Protein AF-A0A925EEG0-F1 (afdb_monomer_lite)

Structure (mmCIF, N/CA/C/O backbone):
data_AF-A0A925EEG0-F1
#
_entry.id   AF-A0A925EEG0-F1
#
loop_
_atom_site.group_PDB
_atom_site.id
_atom_site.type_symbol
_atom_site.label_atom_id
_atom_site.label_alt_id
_atom_site.label_comp_id
_atom_site.label_asym_id
_atom_site.label_entity_id
_atom_site.label_seq_id
_atom_site.pdbx_PDB_ins_code
_atom_site.Cartn_x
_atom_site.Cartn_y
_atom_site.Cartn_z
_atom_site.occupancy
_atom_site.B_iso_or_equiv
_atom_site.auth_seq_id
_atom_site.auth_comp_id
_atom_site.auth_asym_id
_atom_site.auth_atom_id
_atom_site.pdbx_PDB_model_num
ATOM 1 N N . ASP A 1 1 ? 3.278 27.121 8.469 1.00 39.03 1 ASP A N 1
ATOM 2 C CA . ASP A 1 1 ? 2.875 26.161 9.513 1.00 39.03 1 ASP A CA 1
ATOM 3 C C . ASP A 1 1 ? 3.593 24.845 9.322 1.00 39.03 1 ASP A C 1
ATOM 5 O O . ASP A 1 1 ? 3.450 24.209 8.284 1.00 39.03 1 ASP A O 1
ATOM 9 N N . ALA A 1 2 ? 4.485 24.525 10.259 1.00 35.19 2 ALA A N 1
ATOM 10 C CA . ALA A 1 2 ? 5.386 23.386 10.167 1.00 35.19 2 ALA A CA 1
ATOM 11 C C . ALA A 1 2 ? 4.584 22.085 10.029 1.00 35.19 2 ALA A C 1
ATOM 13 O O . ALA A 1 2 ? 3.748 21.767 10.874 1.00 35.19 2 ALA A O 1
ATOM 14 N N . ALA A 1 3 ? 4.830 21.360 8.938 1.00 43.94 3 ALA A N 1
ATOM 15 C CA . ALA A 1 3 ? 4.258 20.053 8.681 1.00 43.94 3 ALA A CA 1
ATOM 16 C C . ALA A 1 3 ? 4.560 19.138 9.873 1.00 43.94 3 ALA A C 1
ATOM 18 O O . ALA A 1 3 ? 5.713 18.785 10.113 1.00 43.94 3 ALA A O 1
ATOM 19 N N . ASN A 1 4 ? 3.522 18.786 10.631 1.00 49.75 4 ASN A N 1
ATOM 20 C CA . ASN A 1 4 ? 3.605 17.768 11.668 1.00 49.75 4 ASN A CA 1
ATOM 21 C C . ASN A 1 4 ? 4.211 16.511 11.014 1.00 49.75 4 ASN A C 1
ATOM 23 O O . ASN A 1 4 ? 3.624 16.034 10.033 1.00 49.75 4 ASN A O 1
ATOM 27 N N . PRO A 1 5 ? 5.389 16.017 11.440 1.00 52.59 5 PRO A N 1
ATOM 28 C CA . PRO A 1 5 ? 6.004 14.871 10.794 1.00 52.59 5 PRO A CA 1
ATOM 29 C C . PRO A 1 5 ? 5.021 13.712 10.911 1.00 52.59 5 PRO A C 1
ATOM 31 O O . PRO A 1 5 ? 4.737 13.247 12.015 1.00 52.59 5 PRO A O 1
ATOM 34 N N . LYS A 1 6 ? 4.447 13.279 9.780 1.00 62.53 6 LYS A N 1
ATOM 35 C CA . LYS A 1 6 ? 3.617 12.075 9.750 1.00 62.53 6 LYS A CA 1
ATOM 36 C C . LYS A 1 6 ? 4.452 10.965 10.355 1.00 62.53 6 LYS A C 1
ATOM 38 O O . LYS A 1 6 ? 5.445 10.551 9.764 1.00 62.53 6 LYS A O 1
ATOM 43 N N . THR A 1 7 ? 4.071 10.523 11.544 1.00 79.62 7 THR A N 1
ATOM 44 C CA . THR A 1 7 ? 4.802 9.462 12.210 1.00 79.62 7 THR A CA 1
ATOM 45 C C . THR A 1 7 ? 4.605 8.193 11.391 1.00 79.62 7 THR A C 1
ATOM 47 O O . THR A 1 7 ? 3.479 7.755 11.135 1.00 79.62 7 THR A O 1
ATOM 50 N N . GLU A 1 8 ? 5.709 7.660 10.890 1.00 87.19 8 GLU A N 1
ATOM 51 C CA . GLU A 1 8 ? 5.759 6.408 10.155 1.00 87.19 8 GLU A CA 1
ATOM 52 C C . GLU A 1 8 ? 6.521 5.409 11.018 1.00 87.19 8 GLU A C 1
ATOM 54 O O . GLU A 1 8 ? 7.686 5.614 11.352 1.00 87.19 8 GLU A O 1
ATOM 59 N N . TYR A 1 9 ? 5.832 4.347 11.419 1.00 94.88 9 TYR A N 1
ATOM 60 C CA . TYR A 1 9 ? 6.408 3.242 12.171 1.00 94.88 9 TYR A CA 1
ATOM 61 C C . TYR A 1 9 ? 6.705 2.082 11.226 1.00 94.88 9 TYR A C 1
ATOM 63 O O . TYR A 1 9 ? 6.033 1.908 10.209 1.00 94.88 9 TYR A O 1
ATOM 71 N N . TYR A 1 10 ? 7.684 1.253 11.576 1.00 95.69 10 TYR A N 1
ATOM 72 C CA . TYR A 1 10 ? 8.005 0.042 10.830 1.00 95.69 10 TYR A CA 1
ATOM 73 C C . TYR A 1 10 ? 8.034 -1.166 11.764 1.00 95.69 10 TYR A C 1
ATOM 75 O O . TYR A 1 10 ? 8.620 -1.100 12.843 1.00 95.69 10 TYR A O 1
ATOM 83 N N . GLY A 1 11 ? 7.423 -2.278 11.355 1.00 93.88 11 GLY A N 1
ATOM 84 C CA . GLY A 1 11 ? 7.400 -3.511 12.142 1.00 93.88 11 GLY A CA 1
ATOM 85 C C . GLY A 1 11 ? 6.953 -4.711 11.316 1.00 93.88 11 GLY A C 1
ATOM 86 O O . GLY A 1 11 ? 6.109 -4.576 10.436 1.00 93.88 11 GLY A O 1
ATOM 87 N N . TYR A 1 12 ? 7.540 -5.884 11.575 1.00 96.88 12 TYR A N 1
ATOM 88 C CA . TYR A 1 12 ? 7.218 -7.143 10.881 1.00 96.88 12 TYR A CA 1
ATOM 89 C C . TYR A 1 12 ? 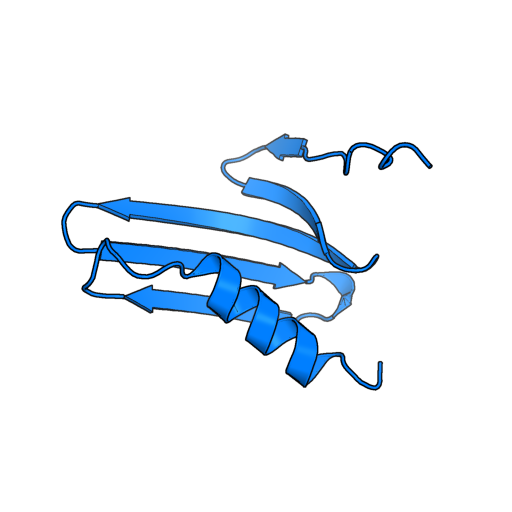7.206 -7.047 9.340 1.00 96.88 12 TYR A C 1
ATOM 91 O O . TYR A 1 12 ? 6.420 -7.721 8.681 1.00 96.88 12 TYR A O 1
ATOM 99 N N . GLY A 1 13 ? 8.056 -6.196 8.752 1.00 96.38 13 GLY A N 1
ATOM 100 C CA . GLY A 1 13 ? 8.108 -6.002 7.297 1.00 96.38 13 GLY A CA 1
ATOM 101 C C . GLY A 1 13 ? 7.052 -5.044 6.732 1.00 96.38 13 GLY A C 1
ATOM 102 O O . GLY A 1 13 ? 6.832 -5.030 5.527 1.00 96.38 13 GLY A O 1
ATOM 103 N N . TRP A 1 14 ? 6.396 -4.247 7.576 1.00 97.81 14 TRP A N 1
ATOM 104 C CA . TRP A 1 14 ? 5.341 -3.319 7.176 1.00 97.81 14 TRP A CA 1
ATOM 105 C C . TRP A 1 14 ? 5.611 -1.905 7.666 1.00 97.81 14 TRP A C 1
ATOM 107 O O . TRP A 1 14 ? 6.060 -1.703 8.794 1.00 97.81 14 TRP A O 1
ATOM 117 N N . ARG A 1 15 ? 5.261 -0.921 6.834 1.00 97.75 15 ARG A N 1
ATOM 118 C CA . ARG A 1 15 ? 5.134 0.481 7.240 1.00 97.75 15 ARG A CA 1
ATOM 119 C C . ARG A 1 15 ? 3.732 0.712 7.776 1.00 97.75 15 ARG A C 1
ATOM 121 O O . ARG A 1 15 ? 2.760 0.308 7.139 1.00 97.75 15 ARG A O 1
ATOM 128 N N . VAL A 1 16 ? 3.632 1.377 8.918 1.00 97.19 16 VAL A N 1
ATOM 129 C CA . VAL A 1 16 ? 2.387 1.717 9.607 1.00 97.19 16 VAL A CA 1
ATOM 130 C C . VAL A 1 16 ? 2.337 3.229 9.775 1.00 97.19 16 VAL A C 1
ATOM 132 O O . VAL A 1 16 ? 3.192 3.826 10.424 1.00 97.19 16 VAL A O 1
ATOM 135 N N . THR A 1 17 ? 1.349 3.866 9.157 1.00 96.19 17 THR A N 1
ATOM 136 C CA . THR A 1 17 ? 1.200 5.326 9.161 1.00 96.19 17 THR A CA 1
ATOM 137 C C . THR A 1 17 ? -0.258 5.719 8.913 1.00 96.19 17 THR A C 1
ATOM 139 O O . THR A 1 17 ? -1.171 4.907 9.069 1.00 96.19 17 THR A O 1
ATOM 142 N N . THR A 1 18 ? -0.498 6.969 8.518 1.00 95.56 18 THR A N 1
ATOM 143 C CA . THR A 1 18 ? -1.798 7.451 8.060 1.00 95.56 18 THR A CA 1
ATOM 144 C C . THR A 1 18 ? -1.728 8.073 6.666 1.00 95.56 18 THR A C 1
ATOM 146 O O . THR A 1 18 ? -0.792 8.793 6.294 1.00 95.56 18 THR A O 1
ATOM 149 N N . TYR A 1 19 ? -2.778 7.858 5.880 1.00 95.19 19 TYR A N 1
ATOM 150 C CA . TYR A 1 19 ? -3.016 8.572 4.630 1.00 95.19 19 TYR A CA 1
ATOM 151 C C . TYR A 1 19 ? -4.353 9.302 4.720 1.00 95.19 19 TYR A C 1
ATOM 153 O O . TYR A 1 19 ? -5.383 8.673 4.929 1.00 95.19 19 TYR A O 1
ATOM 161 N N . LYS A 1 20 ? -4.318 10.642 4.645 1.00 93.44 20 LYS A N 1
ATOM 162 C CA . LYS A 1 20 ? -5.475 11.530 4.872 1.00 93.44 20 LYS A CA 1
ATOM 163 C C . LYS A 1 20 ? -6.297 11.128 6.110 1.00 93.44 20 LYS A C 1
ATOM 165 O O . LYS A 1 20 ? -7.491 10.874 6.020 1.00 93.44 20 LYS A O 1
ATOM 170 N N . ASN A 1 21 ? -5.623 11.029 7.260 1.00 92.06 21 ASN A N 1
ATOM 171 C CA . ASN A 1 21 ? -6.189 10.633 8.560 1.00 92.06 21 ASN A CA 1
ATOM 172 C C . ASN A 1 21 ? -6.761 9.204 8.642 1.00 92.06 21 ASN A C 1
ATOM 174 O O . ASN A 1 21 ? -7.297 8.825 9.679 1.00 92.06 21 ASN A O 1
ATOM 178 N N . ARG A 1 22 ? -6.606 8.379 7.599 1.00 94.06 22 ARG A N 1
ATOM 179 C CA . ARG A 1 22 ? -6.993 6.964 7.619 1.00 94.06 22 ARG A CA 1
ATOM 180 C C . ARG A 1 22 ? -5.783 6.095 7.978 1.00 94.06 22 ARG A C 1
ATOM 182 O O . ARG A 1 22 ? -4.724 6.291 7.370 1.00 94.06 22 ARG A O 1
ATOM 189 N N . PRO A 1 23 ? -5.899 5.148 8.929 1.00 95.81 23 PRO A N 1
ATOM 190 C CA . PRO A 1 23 ? -4.830 4.202 9.235 1.00 95.81 23 PRO A CA 1
ATOM 191 C C . PRO A 1 23 ? -4.422 3.413 7.993 1.00 95.81 23 PRO A C 1
ATOM 193 O O . PRO A 1 23 ? -5.275 2.886 7.277 1.00 95.81 23 PRO A O 1
ATOM 196 N N . LEU A 1 24 ? -3.118 3.323 7.758 1.00 97.56 24 LEU A N 1
ATOM 197 C CA . LEU A 1 24 ? -2.528 2.708 6.582 1.00 97.56 24 LEU A CA 1
ATOM 198 C C . LEU A 1 24 ? -1.411 1.753 6.995 1.00 97.56 24 LEU A C 1
ATOM 200 O O . LEU A 1 24 ? -0.495 2.130 7.726 1.00 97.56 24 LEU A O 1
ATOM 204 N N . VAL A 1 25 ? -1.458 0.543 6.446 1.00 98.12 25 VAL A N 1
ATOM 205 C CA . VAL A 1 25 ? -0.367 -0.431 6.489 1.00 98.12 25 VAL A CA 1
ATOM 206 C C . VAL A 1 25 ? 0.069 -0.718 5.060 1.00 98.12 25 VAL A C 1
ATOM 208 O O . VAL A 1 25 ? -0.761 -1.076 4.222 1.00 98.12 25 VAL A O 1
ATOM 211 N N . TYR A 1 26 ? 1.351 -0.540 4.749 1.00 98.38 26 TYR A N 1
ATOM 212 C CA . TYR A 1 26 ? 1.833 -0.704 3.381 1.00 98.38 26 TYR A CA 1
ATOM 213 C C . TYR A 1 26 ? 3.278 -1.184 3.292 1.00 98.38 26 TYR A C 1
ATOM 215 O O . TYR A 1 26 ? 4.067 -1.060 4.229 1.00 98.38 26 TYR A O 1
ATOM 223 N N . HIS A 1 27 ? 3.636 -1.732 2.135 1.00 98.25 27 HIS A N 1
ATOM 224 C CA . HIS A 1 27 ? 5.021 -2.026 1.798 1.00 98.25 27 HIS A CA 1
ATOM 225 C C . HIS A 1 27 ? 5.231 -1.957 0.283 1.00 98.25 27 HIS A C 1
ATOM 227 O O . HIS A 1 27 ? 4.342 -2.304 -0.500 1.00 98.25 27 HIS A O 1
ATOM 233 N N . GLY A 1 28 ? 6.406 -1.479 -0.126 1.00 97.69 28 GLY A N 1
ATOM 234 C CA . GLY A 1 28 ? 6.832 -1.459 -1.524 1.00 97.69 28 GLY A CA 1
ATOM 235 C C . GLY A 1 28 ? 7.710 -2.663 -1.863 1.00 97.69 28 GLY A C 1
ATOM 236 O O . GLY A 1 28 ? 8.357 -3.228 -0.988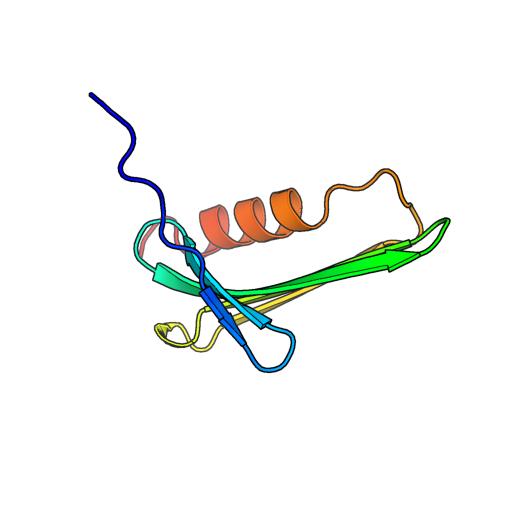 1.00 97.69 28 GLY A O 1
ATOM 237 N N . GLY A 1 29 ? 7.766 -3.044 -3.131 1.00 97.44 29 GLY A N 1
ATOM 238 C CA . GLY A 1 29 ? 8.743 -3.998 -3.653 1.00 97.44 29 GLY A CA 1
ATOM 239 C C . GLY A 1 29 ? 9.513 -3.391 -4.817 1.00 97.44 29 GLY A C 1
ATOM 240 O O . GLY A 1 29 ? 9.017 -2.516 -5.531 1.00 97.44 29 GLY A O 1
ATOM 241 N N . SER A 1 30 ? 10.759 -3.829 -4.965 1.00 97.31 30 SER A N 1
ATOM 242 C CA . SER A 1 30 ? 11.700 -3.313 -5.951 1.00 97.31 30 SER A CA 1
ATOM 243 C C . SER A 1 30 ? 12.588 -4.442 -6.440 1.00 97.31 30 SER A C 1
ATOM 245 O O . SER A 1 30 ? 13.322 -5.024 -5.646 1.00 97.31 30 SER A O 1
ATOM 247 N N . LEU A 1 31 ? 12.569 -4.683 -7.744 1.00 97.19 31 LEU A N 1
ATOM 248 C CA . LEU A 1 31 ? 13.565 -5.469 -8.466 1.00 97.19 31 LEU A CA 1
ATOM 249 C C . LEU A 1 31 ? 13.886 -4.735 -9.779 1.00 97.19 31 LEU A C 1
ATOM 251 O O . LEU A 1 31 ? 13.070 -3.925 -10.220 1.00 97.19 31 LEU A O 1
ATOM 255 N N . PRO A 1 32 ? 15.042 -4.977 -10.417 1.00 97.56 32 PRO A N 1
ATOM 256 C CA . PRO A 1 32 ? 15.299 -4.453 -11.758 1.00 97.56 32 PRO A CA 1
ATOM 257 C C . PRO A 1 32 ? 14.159 -4.830 -12.713 1.00 97.56 32 PRO A C 1
ATOM 259 O O . PRO A 1 32 ? 13.788 -6.000 -12.793 1.00 97.56 32 PRO A O 1
ATOM 262 N N . GLY A 1 33 ? 13.570 -3.839 -13.382 1.00 97.50 33 GLY A N 1
ATOM 263 C CA . GLY A 1 33 ? 12.401 -4.030 -14.243 1.00 97.50 33 GLY A CA 1
ATOM 264 C C . GLY A 1 33 ? 11.058 -4.255 -13.531 1.00 97.50 33 GLY A C 1
ATOM 265 O O . GLY A 1 33 ? 10.069 -4.479 -14.219 1.00 97.50 33 GLY A O 1
ATOM 266 N N . PHE A 1 34 ? 10.964 -4.184 -12.195 1.00 98.25 34 PHE A N 1
ATOM 267 C CA . PHE A 1 34 ? 9.697 -4.397 -11.478 1.00 98.25 34 PHE A CA 1
ATOM 268 C C . PHE A 1 34 ? 9.494 -3.467 -10.276 1.00 98.25 34 PHE A C 1
ATOM 270 O O . PHE A 1 34 ? 10.402 -3.217 -9.476 1.00 98.25 34 PHE A O 1
ATOM 277 N N . ARG A 1 35 ? 8.245 -3.034 -10.072 1.00 98.25 35 ARG A N 1
ATOM 278 C CA . ARG A 1 35 ? 7.790 -2.389 -8.830 1.00 98.25 35 ARG A CA 1
ATOM 279 C C . ARG A 1 35 ? 6.521 -3.043 -8.332 1.00 98.25 35 ARG A C 1
ATOM 281 O O . ARG A 1 35 ? 5.709 -3.560 -9.099 1.00 98.25 35 ARG A O 1
ATOM 288 N N . SER A 1 36 ? 6.336 -2.978 -7.023 1.00 98.31 36 SER A N 1
ATOM 289 C CA . SER A 1 36 ? 5.085 -3.380 -6.406 1.00 98.31 36 SER A CA 1
ATOM 290 C C . SER A 1 36 ? 4.728 -2.500 -5.222 1.00 98.31 36 SER A C 1
ATOM 292 O O . SER A 1 36 ? 5.598 -1.957 -4.541 1.00 98.31 36 SER A O 1
ATOM 294 N N . THR A 1 37 ? 3.437 -2.425 -4.922 1.00 98.56 37 THR A N 1
ATOM 295 C CA . THR A 1 37 ? 2.935 -1.852 -3.673 1.00 98.56 37 THR A CA 1
ATOM 296 C C . THR A 1 37 ? 1.767 -2.682 -3.164 1.00 98.56 37 THR A C 1
ATOM 298 O O . THR A 1 37 ? 0.814 -2.931 -3.897 1.00 98.56 37 THR A O 1
ATOM 301 N N . TYR A 1 38 ? 1.824 -3.055 -1.887 1.00 98.75 38 TYR A N 1
ATOM 302 C CA . TYR A 1 38 ? 0.657 -3.439 -1.097 1.00 98.75 38 TYR A CA 1
ATOM 303 C C . TYR A 1 38 ? 0.256 -2.239 -0.239 1.00 98.75 38 TYR A C 1
ATOM 305 O O . TYR A 1 38 ? 1.100 -1.721 0.489 1.00 98.75 38 TYR A O 1
ATOM 313 N N . TYR A 1 39 ? -0.998 -1.795 -0.319 1.00 98.56 39 TYR A N 1
ATOM 314 C CA . TYR A 1 39 ? -1.500 -0.579 0.328 1.00 98.56 39 TYR A CA 1
ATOM 315 C C . TYR A 1 39 ? -2.851 -0.859 0.999 1.00 98.56 39 TYR A C 1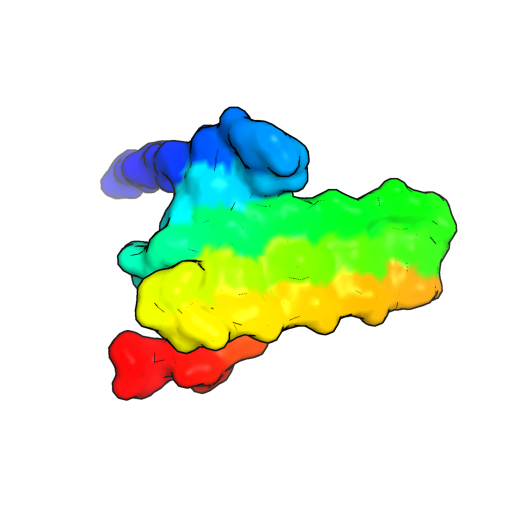
ATOM 317 O O . TYR A 1 39 ? -3.866 -0.983 0.315 1.00 98.56 39 TYR A O 1
ATOM 325 N N . ARG A 1 40 ? -2.887 -1.015 2.328 1.00 98.44 40 ARG A N 1
ATOM 326 C CA . ARG A 1 40 ? -4.087 -1.453 3.059 1.00 98.44 40 ARG A CA 1
ATOM 327 C C . ARG A 1 40 ? -4.581 -0.434 4.068 1.00 98.44 40 ARG A C 1
ATOM 329 O O . ARG A 1 40 ? -3.825 0.017 4.918 1.00 98.44 40 ARG A O 1
ATOM 336 N N . PHE A 1 41 ? -5.887 -0.198 4.037 1.00 98.12 41 PHE A N 1
ATOM 337 C CA . PHE A 1 41 ? -6.648 0.589 4.999 1.00 98.12 41 PHE A CA 1
ATOM 338 C C . PHE A 1 41 ? -7.449 -0.364 5.903 1.00 98.12 41 PHE A C 1
ATOM 340 O O . PHE A 1 41 ? -8.522 -0.827 5.500 1.00 98.12 41 PHE A O 1
ATOM 347 N N . PRO A 1 42 ? -6.952 -0.727 7.106 1.00 97.69 42 PRO A N 1
ATOM 348 C CA . PRO A 1 42 ? -7.596 -1.739 7.944 1.00 97.69 42 PRO A CA 1
ATOM 349 C C . PRO A 1 42 ? -8.995 -1.331 8.409 1.00 97.69 42 PRO A C 1
ATOM 351 O O . PRO A 1 42 ? -9.904 -2.158 8.376 1.00 97.69 42 PRO A O 1
ATOM 354 N N . ALA A 1 43 ? -9.174 -0.055 8.773 1.00 96.31 43 ALA A N 1
ATOM 355 C CA . ALA A 1 43 ? -10.462 0.498 9.193 1.00 96.31 43 ALA A CA 1
ATOM 356 C C . ALA A 1 43 ? -11.529 0.384 8.088 1.00 96.31 43 ALA A C 1
ATOM 358 O O . ALA A 1 43 ? -12.679 0.058 8.364 1.00 96.31 43 ALA A O 1
ATOM 359 N N . ASP A 1 44 ? -11.122 0.564 6.829 1.00 96.94 44 ASP A N 1
ATOM 360 C CA . ASP A 1 44 ? -11.986 0.464 5.649 1.00 96.94 44 ASP A CA 1
ATOM 361 C C . ASP A 1 44 ? -12.095 -0.965 5.086 1.00 96.94 44 ASP A C 1
ATOM 363 O O . ASP A 1 44 ? -12.733 -1.168 4.052 1.00 96.94 44 ASP A O 1
ATOM 367 N N . LYS A 1 45 ? -11.441 -1.960 5.709 1.00 97.44 45 LYS A N 1
ATOM 368 C CA . LYS A 1 45 ? -11.347 -3.353 5.221 1.00 97.44 45 LYS A CA 1
ATOM 369 C C . LYS A 1 45 ? -10.933 -3.458 3.743 1.00 97.44 45 LYS A C 1
ATOM 371 O O . LYS A 1 45 ? -11.322 -4.393 3.050 1.00 97.44 45 LYS A O 1
ATOM 376 N N . THR A 1 46 ? -10.125 -2.512 3.268 1.00 97.94 46 THR A N 1
ATOM 377 C CA . THR A 1 46 ? -9.797 -2.349 1.845 1.00 97.94 46 THR A CA 1
ATOM 378 C C . THR A 1 46 ? 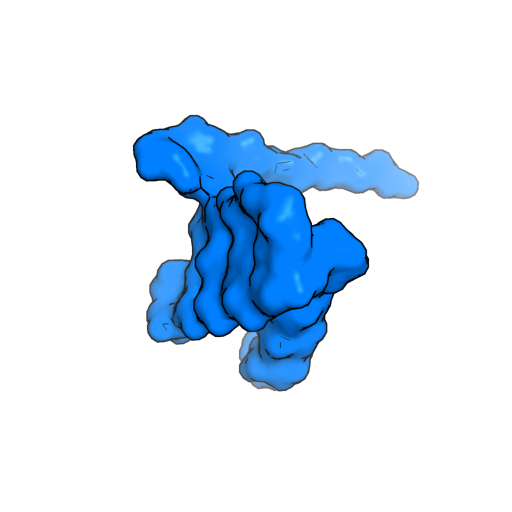-8.290 -2.432 1.630 1.00 97.94 46 THR A C 1
ATOM 380 O O . THR A 1 46 ? -7.519 -1.869 2.408 1.00 97.94 46 THR A O 1
ATOM 383 N N . ALA A 1 47 ? -7.857 -3.124 0.575 1.00 98.25 47 ALA A N 1
ATOM 384 C CA . ALA A 1 47 ? -6.451 -3.225 0.196 1.00 98.25 47 ALA A CA 1
ATOM 385 C C . ALA A 1 47 ? -6.271 -3.089 -1.317 1.00 98.25 47 ALA A C 1
ATOM 387 O O . ALA A 1 47 ? -7.070 -3.616 -2.089 1.00 98.25 47 ALA A O 1
ATOM 388 N N . PHE A 1 48 ? -5.194 -2.420 -1.718 1.00 98.38 48 PHE A N 1
ATOM 389 C CA . PHE A 1 48 ? -4.754 -2.303 -3.102 1.00 98.38 48 PHE A CA 1
ATOM 390 C C . PHE A 1 48 ? -3.434 -3.046 -3.268 1.00 98.38 48 PHE A C 1
ATOM 392 O O . PHE A 1 48 ? -2.525 -2.902 -2.447 1.00 98.38 48 PHE A O 1
ATOM 399 N N . ILE A 1 49 ? -3.333 -3.835 -4.333 1.00 98.56 49 ILE A N 1
ATOM 400 C CA . ILE A 1 49 ? -2.111 -4.535 -4.718 1.00 98.56 49 ILE A CA 1
ATOM 401 C C . ILE A 1 49 ? -1.805 -4.123 -6.148 1.00 98.56 49 ILE A C 1
ATOM 403 O O . ILE A 1 49 ? -2.625 -4.318 -7.040 1.00 98.56 49 ILE A O 1
ATOM 407 N N . ILE A 1 50 ? -0.639 -3.521 -6.345 1.00 98.56 50 ILE A N 1
ATOM 408 C CA . ILE A 1 50 ? -0.198 -3.005 -7.638 1.00 98.56 50 ILE A CA 1
ATOM 409 C C . ILE A 1 50 ? 1.121 -3.675 -7.970 1.00 98.56 50 ILE A C 1
ATOM 411 O O . ILE A 1 50 ? 2.033 -3.670 -7.144 1.00 98.56 50 ILE A O 1
ATOM 415 N N . LEU A 1 51 ? 1.206 -4.231 -9.174 1.00 98.38 51 LEU A N 1
ATOM 416 C CA . LEU A 1 51 ? 2.379 -4.904 -9.718 1.00 98.38 51 LEU A CA 1
ATOM 417 C C . LEU A 1 51 ? 2.672 -4.300 -11.089 1.00 98.38 51 LEU A C 1
ATOM 419 O O . LEU A 1 51 ? 1.755 -4.137 -11.894 1.00 98.38 51 LEU A O 1
ATOM 423 N N . THR A 1 52 ? 3.931 -3.971 -11.354 1.00 98.25 52 THR A N 1
ATOM 424 C CA . THR A 1 52 ? 4.364 -3.441 -12.650 1.00 98.25 52 THR A CA 1
ATOM 425 C C . THR A 1 52 ? 5.616 -4.164 -13.117 1.00 98.25 52 THR A C 1
ATOM 427 O O . THR A 1 52 ? 6.497 -4.483 -12.322 1.00 98.25 52 THR A O 1
ATOM 430 N N . ASN A 1 53 ? 5.712 -4.378 -14.427 1.00 97.50 53 ASN A N 1
ATOM 431 C CA . ASN A 1 53 ? 6.901 -4.850 -15.142 1.00 97.50 53 ASN A CA 1
ATOM 432 C C . ASN A 1 53 ? 7.759 -3.673 -15.650 1.00 97.50 53 ASN A C 1
ATOM 434 O O . ASN A 1 53 ? 8.340 -3.726 -16.732 1.00 97.50 53 ASN A O 1
ATOM 438 N N . SER A 1 54 ? 7.779 -2.583 -14.884 1.00 95.75 54 SER A N 1
ATOM 439 C CA . SER A 1 54 ? 8.628 -1.419 -15.117 1.00 95.75 54 SER A CA 1
ATOM 440 C C . SER A 1 54 ? 9.117 -0.894 -13.775 1.00 95.75 54 SER A C 1
ATOM 442 O O . SER A 1 54 ? 8.317 -0.685 -12.856 1.00 95.75 54 SER A O 1
ATOM 444 N N . ASP A 1 55 ? 10.426 -0.672 -13.662 1.00 92.62 55 ASP A N 1
ATOM 445 C CA . ASP A 1 55 ? 11.070 -0.081 -12.487 1.00 92.62 55 ASP A CA 1
ATOM 446 C C . ASP A 1 55 ? 10.955 1.450 -12.422 1.00 92.62 55 ASP A C 1
ATOM 448 O O . ASP A 1 55 ? 11.242 2.034 -11.370 1.00 92.62 55 ASP A O 1
ATOM 452 N N . HIS A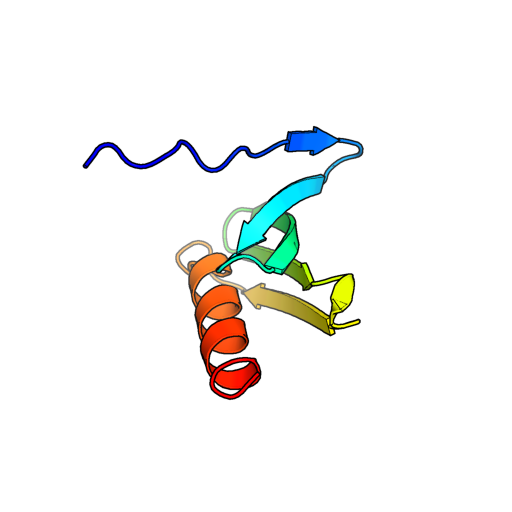 1 56 ? 10.448 2.074 -13.492 1.00 94.50 56 HIS A N 1
ATOM 453 C CA . HIS A 1 56 ? 10.146 3.504 -13.592 1.00 94.50 56 HIS A CA 1
ATOM 454 C C . HIS A 1 56 ? 8.761 3.881 -13.042 1.00 94.50 56 HIS A C 1
ATOM 456 O O . HIS A 1 56 ? 8.482 5.062 -12.824 1.00 94.50 56 HIS A O 1
ATOM 462 N N . THR A 1 57 ? 7.865 2.914 -12.817 1.00 96.50 57 THR A N 1
ATOM 463 C CA . THR A 1 57 ? 6.508 3.208 -12.337 1.00 96.50 57 THR A CA 1
ATOM 464 C C . THR A 1 57 ? 6.475 3.459 -10.831 1.00 96.50 57 THR A C 1
ATOM 466 O O . THR A 1 57 ? 6.828 2.597 -10.031 1.00 96.50 57 THR A O 1
ATOM 469 N N . ASN A 1 58 ? 5.954 4.614 -10.410 1.00 96.75 58 ASN A N 1
ATOM 470 C CA . ASN A 1 58 ? 5.693 4.877 -8.997 1.00 96.75 58 ASN A CA 1
ATOM 471 C C . ASN A 1 58 ? 4.344 4.274 -8.568 1.00 96.75 58 ASN A C 1
ATOM 473 O O . ASN A 1 58 ? 3.297 4.920 -8.622 1.00 96.75 58 ASN A O 1
ATOM 477 N N . THR A 1 59 ? 4.373 3.021 -8.122 1.00 98.00 59 THR A N 1
ATOM 478 C CA . THR A 1 59 ? 3.184 2.272 -7.688 1.00 98.00 59 THR A CA 1
ATOM 479 C C . THR A 1 59 ? 2.497 2.878 -6.461 1.00 98.00 59 THR A C 1
ATOM 481 O O . THR A 1 59 ? 1.279 2.770 -6.328 1.00 98.00 59 THR A O 1
ATOM 484 N N . THR A 1 60 ? 3.230 3.586 -5.597 1.00 97.00 60 THR A N 1
ATOM 485 C CA . THR A 1 60 ? 2.650 4.272 -4.432 1.00 97.00 60 THR A CA 1
ATOM 486 C C . THR A 1 60 ? 1.724 5.413 -4.853 1.00 97.00 60 THR A C 1
ATOM 488 O O . THR A 1 60 ? 0.645 5.554 -4.284 1.00 97.00 60 THR A O 1
ATOM 491 N N . VAL A 1 61 ? 2.095 6.197 -5.872 1.00 97.69 61 VAL A N 1
ATOM 492 C CA . VAL A 1 61 ? 1.243 7.286 -6.393 1.00 97.69 61 VAL A CA 1
ATOM 493 C C . VAL A 1 61 ? -0.044 6.732 -7.002 1.00 97.69 61 VAL A C 1
ATOM 495 O O . VAL A 1 61 ? -1.117 7.288 -6.783 1.00 97.69 61 VAL A O 1
ATOM 498 N N . ILE A 1 62 ? 0.035 5.597 -7.701 1.00 98.31 62 ILE A N 1
ATOM 499 C CA . ILE A 1 62 ? -1.154 4.918 -8.231 1.00 98.31 62 ILE A CA 1
ATOM 500 C C . ILE A 1 62 ? -2.069 4.476 -7.076 1.00 98.31 62 ILE A C 1
ATOM 502 O O . ILE A 1 62 ? -3.266 4.752 -7.109 1.00 98.31 62 ILE A O 1
ATOM 506 N N . ALA A 1 63 ? -1.521 3.858 -6.021 1.00 98.38 63 ALA A N 1
ATOM 507 C CA . ALA A 1 63 ? -2.302 3.441 -4.851 1.00 98.38 63 ALA A CA 1
ATOM 508 C C . ALA A 1 63 ? -2.991 4.623 -4.149 1.00 98.38 63 ALA A C 1
ATOM 510 O O . ALA A 1 63 ? -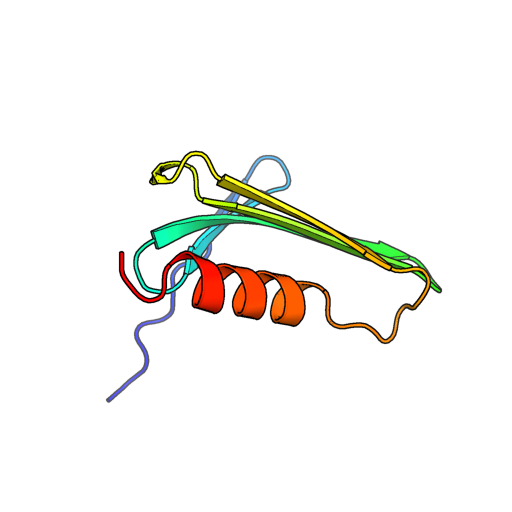4.146 4.515 -3.740 1.00 98.38 63 ALA A O 1
ATOM 511 N N . GLN A 1 64 ? -2.295 5.755 -4.039 1.00 97.69 64 GLN A N 1
ATOM 512 C CA . GLN A 1 64 ? -2.836 6.996 -3.487 1.00 97.69 64 GLN A CA 1
ATOM 513 C C . GLN A 1 64 ? -3.959 7.567 -4.358 1.00 97.69 64 GLN A C 1
ATOM 515 O O . GLN A 1 64 ? -5.006 7.926 -3.831 1.00 97.69 64 GLN A O 1
ATOM 520 N N . GLY A 1 65 ? -3.792 7.583 -5.683 1.00 98.19 65 GLY A N 1
ATOM 521 C CA . GLY A 1 65 ? -4.843 8.009 -6.610 1.00 98.19 65 GLY A CA 1
ATOM 522 C C . GLY A 1 65 ? -6.100 7.139 -6.514 1.00 98.19 65 GLY A C 1
ATOM 523 O O . GLY A 1 65 ? -7.212 7.662 -6.464 1.00 98.19 65 GLY A O 1
ATOM 524 N N . ILE A 1 66 ? -5.936 5.815 -6.403 1.00 97.94 66 ILE A N 1
ATOM 525 C CA . ILE A 1 66 ? -7.057 4.891 -6.166 1.00 97.94 66 ILE A CA 1
ATOM 526 C C . ILE A 1 66 ? -7.734 5.201 -4.823 1.00 97.94 66 ILE A C 1
ATOM 528 O O . ILE A 1 66 ? -8.961 5.285 -4.772 1.00 97.94 66 ILE A O 1
ATOM 532 N N . ALA A 1 67 ? -6.961 5.408 -3.749 1.00 97.44 67 ALA A N 1
ATOM 533 C CA . ALA A 1 67 ? -7.496 5.773 -2.434 1.00 97.44 67 ALA A CA 1
ATOM 534 C C . ALA A 1 67 ? -8.318 7.068 -2.495 1.00 97.44 67 ALA A C 1
ATOM 536 O O . ALA A 1 67 ? -9.414 7.138 -1.943 1.00 97.44 67 ALA A O 1
ATOM 537 N N . ASP A 1 68 ? -7.803 8.072 -3.200 1.00 97.38 68 ASP A N 1
ATOM 538 C CA . ASP A 1 68 ? -8.440 9.374 -3.352 1.00 97.38 68 ASP A CA 1
ATOM 539 C C . ASP A 1 68 ? -9.758 9.296 -4.116 1.00 97.38 68 ASP A C 1
ATOM 541 O O . ASP A 1 68 ? -10.717 9.964 -3.737 1.00 97.38 68 ASP A O 1
ATOM 545 N N . ILE A 1 69 ? -9.837 8.455 -5.149 1.00 96.81 69 ILE A N 1
ATOM 546 C CA . ILE A 1 69 ? -11.085 8.202 -5.876 1.00 96.81 69 ILE A CA 1
ATOM 547 C C . ILE A 1 69 ? -12.078 7.449 -4.984 1.00 96.81 69 ILE A C 1
ATOM 549 O O . ILE A 1 69 ? -13.241 7.841 -4.887 1.00 96.81 69 ILE A O 1
ATOM 553 N N . LEU A 1 70 ? -11.629 6.386 -4.311 1.00 96.00 70 LEU A N 1
ATOM 554 C CA . LEU A 1 70 ? -12.502 5.493 -3.549 1.00 96.00 70 LEU A CA 1
ATOM 555 C C . LEU A 1 70 ? -13.069 6.142 -2.279 1.00 96.00 70 LEU A C 1
ATOM 557 O O . LEU A 1 70 ? -14.190 5.834 -1.872 1.00 96.00 70 LEU A O 1
ATOM 561 N N . PHE A 1 71 ? -12.304 7.028 -1.640 1.00 95.00 71 PHE A N 1
ATOM 562 C CA . PHE A 1 71 ? -12.671 7.648 -0.366 1.00 95.00 71 PHE A CA 1
ATOM 563 C C . PHE A 1 71 ? -13.099 9.112 -0.488 1.00 95.00 71 PHE A C 1
ATOM 565 O O . PHE A 1 71 ? -13.344 9.744 0.532 1.00 95.00 71 PHE A O 1
ATOM 572 N N . LYS A 1 72 ? -13.244 9.649 -1.708 1.00 89.00 72 LYS A N 1
ATOM 573 C CA . LYS A 1 72 ? -13.609 11.056 -1.960 1.00 89.00 72 LYS A CA 1
ATOM 574 C C . LYS A 1 72 ? -14.847 11.539 -1.191 1.00 89.00 72 LYS A C 1
ATOM 576 O O . LYS A 1 72 ? -14.889 12.694 -0.785 1.00 89.00 72 LYS A O 1
ATOM 581 N N . ASN A 1 73 ? -15.833 10.660 -1.004 1.00 80.06 73 ASN A N 1
ATOM 582 C CA . ASN A 1 73 ? -17.123 10.974 -0.377 1.00 80.06 73 ASN A CA 1
ATOM 583 C C . ASN A 1 73 ? -17.325 10.247 0.967 1.00 80.06 73 ASN A C 1
ATOM 585 O O . ASN A 1 73 ? -18.465 10.071 1.394 1.00 80.06 73 ASN A O 1
ATOM 589 N N . LYS A 1 74 ? -16.245 9.754 1.585 1.00 69.88 74 LYS A N 1
ATOM 590 C CA . LYS A 1 74 ? -16.281 9.039 2.865 1.00 69.88 74 LYS A CA 1
ATOM 591 C C . LYS A 1 74 ? -15.600 9.807 3.983 1.00 69.88 74 LYS A C 1
ATOM 593 O O . LYS A 1 74 ? -14.538 10.411 3.716 1.00 69.88 74 LYS A O 1
#

pLDDT: mean 91.92, std 14.29, range [35.19, 98.75]

Sequence (74 aa):
DAANPKTEYYGYGWRVTTYKNRPLVYHGGSLPGFRSTYYRFPADKTAFIILTNSDHTNTTVIAQGIADILFKNK

Foldseek 3Di:
DDDPPFDWDDDPQWIWTDDPNFTWIKHWDDDAQKIWIWIDRVVVVDIDIDIGSGRPDPHVVVVSVVVCVVVVPD

Radius of gyration: 13.11 Å; chains: 1; bounding box: 32×33×27 Å

Secondary structure (DSSP, 8-state):
--------EEETTEEEEEETTEEEEEEEEEETTEEEEEEEETTTTEEEEEEES-TT--HHHHHHHHHHHHHTT-